Protein AF-A0A7S3H6L5-F1 (afdb_monomer)

Structure (mmCIF, N/CA/C/O backbone):
data_AF-A0A7S3H6L5-F1
#
_entry.id   AF-A0A7S3H6L5-F1
#
loop_
_atom_site.group_PDB
_atom_site.id
_atom_site.type_symbol
_atom_site.label_atom_id
_atom_site.label_alt_id
_atom_site.label_comp_id
_atom_site.label_asym_id
_atom_site.label_entity_id
_atom_site.label_seq_id
_atom_site.pdbx_PDB_ins_code
_atom_site.Cartn_x
_atom_site.Cartn_y
_atom_site.Cartn_z
_atom_site.occupancy
_atom_site.B_iso_or_equiv
_atom_site.auth_seq_id
_atom_site.auth_comp_id
_atom_site.auth_asym_id
_atom_site.auth_atom_id
_atom_site.pdbx_PDB_model_num
ATOM 1 N N . THR A 1 1 ? -9.485 4.508 16.858 1.00 59.59 1 THR A N 1
ATOM 2 C CA . THR A 1 1 ? -9.079 3.286 17.592 1.00 59.59 1 THR A CA 1
ATOM 3 C C . THR A 1 1 ? -8.535 2.288 16.586 1.00 59.59 1 THR A C 1
ATOM 5 O O . THR A 1 1 ? -8.955 2.340 15.436 1.00 59.59 1 THR A O 1
ATOM 8 N N . ALA A 1 2 ? -7.570 1.457 16.984 1.00 70.69 2 ALA A N 1
ATOM 9 C CA . ALA A 1 2 ? -6.864 0.507 16.115 1.00 70.69 2 ALA A CA 1
ATOM 10 C C . ALA A 1 2 ? -6.775 -0.867 16.807 1.00 70.69 2 ALA A C 1
ATOM 12 O O . ALA A 1 2 ? -5.700 -1.350 17.154 1.00 70.69 2 ALA A O 1
ATOM 13 N N . THR A 1 3 ? -7.925 -1.457 17.132 1.00 77.31 3 THR A N 1
ATOM 14 C CA . THR A 1 3 ? -7.974 -2.692 17.927 1.00 77.31 3 THR A CA 1
ATOM 15 C C . THR A 1 3 ? -7.690 -3.898 17.039 1.00 77.31 3 THR A C 1
ATOM 17 O O . THR A 1 3 ? -8.515 -4.256 16.203 1.00 77.31 3 THR A O 1
ATOM 20 N N . GLY A 1 4 ? -6.537 -4.543 17.237 1.00 89.94 4 GLY A N 1
ATOM 21 C CA . GLY A 1 4 ? -6.124 -5.694 16.428 1.00 89.94 4 GLY A CA 1
ATOM 22 C C . GLY A 1 4 ? -5.763 -5.331 14.986 1.00 89.94 4 GLY A C 1
ATOM 23 O O . GLY A 1 4 ? -5.938 -6.167 14.105 1.00 89.94 4 GLY A O 1
ATOM 24 N N . ALA A 1 5 ? -5.317 -4.095 14.752 1.00 95.69 5 ALA A N 1
ATOM 25 C CA . ALA A 1 5 ? -4.774 -3.625 13.480 1.00 95.69 5 ALA A CA 1
ATOM 26 C C . ALA A 1 5 ? -3.242 -3.518 13.552 1.00 95.69 5 ALA A C 1
ATOM 28 O O . ALA A 1 5 ? -2.685 -3.309 14.632 1.00 95.69 5 ALA A O 1
ATOM 29 N N . VAL A 1 6 ? -2.568 -3.617 12.405 1.00 96.75 6 VAL A N 1
ATOM 30 C CA . VAL A 1 6 ? -1.115 -3.426 12.282 1.00 96.75 6 VAL A CA 1
ATOM 31 C C . VAL A 1 6 ? -0.846 -2.165 11.471 1.00 96.75 6 VAL A C 1
ATOM 33 O O . VAL A 1 6 ? -1.223 -2.085 10.307 1.00 96.75 6 VAL A O 1
ATOM 36 N N . LEU A 1 7 ? -0.187 -1.182 12.083 1.00 97.06 7 LEU A N 1
ATOM 37 C CA . LEU A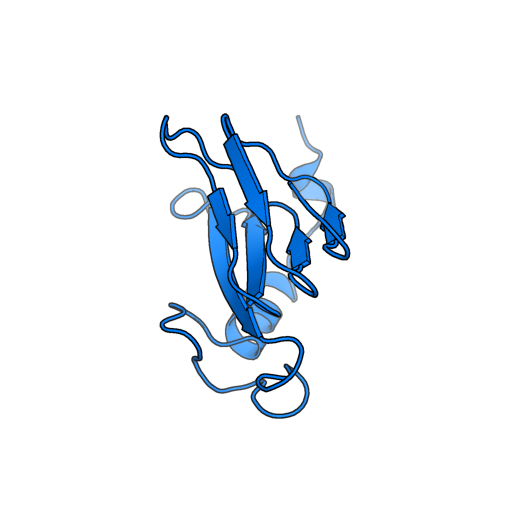 1 7 ? 0.145 0.097 11.455 1.00 97.06 7 LEU A CA 1
ATOM 38 C C . LEU A 1 7 ? 1.657 0.329 11.553 1.00 97.06 7 LEU A C 1
ATOM 40 O O . LEU A 1 7 ? 2.195 0.361 12.659 1.00 97.06 7 LEU A O 1
ATOM 44 N N . VAL A 1 8 ? 2.342 0.491 10.419 1.00 97.75 8 VAL A N 1
ATOM 45 C CA . VAL A 1 8 ? 3.805 0.682 10.366 1.00 97.75 8 VAL A CA 1
ATOM 46 C C . VAL A 1 8 ? 4.144 1.856 9.453 1.00 97.75 8 VAL A C 1
ATOM 48 O O . VAL A 1 8 ? 3.800 1.835 8.280 1.00 97.75 8 VAL A O 1
ATOM 51 N N . ASN A 1 9 ? 4.828 2.886 9.954 1.00 97.12 9 ASN A N 1
ATOM 52 C CA . ASN A 1 9 ? 5.132 4.102 9.178 1.00 97.12 9 ASN A CA 1
ATOM 53 C C . ASN A 1 9 ? 3.879 4.732 8.538 1.00 97.12 9 ASN A C 1
ATOM 55 O O . ASN A 1 9 ? 3.858 5.028 7.345 1.00 97.12 9 ASN A O 1
ATOM 59 N N . VAL A 1 10 ? 2.815 4.893 9.328 1.00 97.19 10 VAL A N 1
ATOM 60 C CA . VAL A 1 10 ? 1.571 5.535 8.886 1.00 97.19 10 VAL A CA 1
ATOM 61 C C . VAL A 1 10 ? 1.483 6.925 9.502 1.00 97.19 10 VAL A C 1
ATOM 63 O O . VAL A 1 10 ? 1.518 7.057 10.726 1.00 97.19 10 VAL A O 1
ATOM 66 N N . CYS A 1 11 ? 1.357 7.953 8.667 1.00 96.50 11 CYS A N 1
ATOM 67 C CA . CYS A 1 11 ? 1.250 9.344 9.094 1.00 96.50 11 CYS A CA 1
ATOM 68 C C . CYS A 1 11 ? -0.041 9.961 8.550 1.00 96.50 11 CYS A C 1
ATOM 70 O O . CYS A 1 11 ? -0.212 10.066 7.339 1.00 96.50 11 CYS A O 1
ATOM 72 N N . ALA A 1 12 ? -0.948 10.360 9.441 1.00 96.94 12 ALA A N 1
ATOM 73 C CA . ALA A 1 12 ? -2.179 11.061 9.090 1.00 96.94 12 ALA A CA 1
ATOM 74 C C . ALA A 1 12 ? -2.679 11.895 10.270 1.00 96.94 12 ALA A C 1
ATOM 76 O O . ALA A 1 12 ? -2.392 11.573 11.426 1.00 96.94 12 ALA A O 1
ATOM 77 N N . LYS A 1 13 ? -3.487 12.927 9.998 1.00 96.88 13 LYS A N 1
ATOM 78 C CA . LYS A 1 13 ? -4.123 13.742 11.053 1.00 96.88 13 LYS A CA 1
ATOM 79 C C . LYS A 1 13 ? -5.087 12.932 11.920 1.00 96.88 13 LYS A C 1
ATOM 81 O O . LYS A 1 13 ? -5.243 13.206 13.108 1.00 96.88 13 LYS A O 1
ATOM 86 N N . LYS A 1 14 ? -5.709 11.905 11.335 1.00 96.50 14 LYS A N 1
ATOM 87 C CA . LYS A 1 14 ? -6.615 10.972 12.008 1.00 96.50 14 LYS A CA 1
ATOM 88 C C . LYS A 1 14 ? -6.455 9.571 11.432 1.00 96.50 14 LYS A C 1
ATOM 90 O O . LYS A 1 14 ? -6.288 9.413 10.227 1.00 96.50 14 LYS A O 1
ATOM 95 N N . ILE A 1 15 ? -6.536 8.556 12.295 1.00 96.12 15 ILE A N 1
ATOM 96 C CA . ILE A 1 15 ? -6.500 7.147 11.890 1.00 96.12 15 ILE A CA 1
ATOM 97 C C . ILE A 1 15 ? -7.626 6.375 12.586 1.00 96.12 15 ILE A C 1
ATOM 99 O O . ILE A 1 15 ? -7.717 6.321 13.819 1.00 96.12 15 ILE A O 1
ATOM 103 N N . VAL A 1 16 ? -8.479 5.745 11.781 1.00 96.25 16 VAL A N 1
ATOM 104 C CA . VAL A 1 16 ? -9.494 4.778 12.209 1.00 96.25 16 VAL A CA 1
ATOM 105 C C . VAL A 1 16 ? -9.193 3.455 11.518 1.00 96.25 16 VAL A C 1
ATOM 107 O O . VAL A 1 16 ? -9.240 3.373 10.298 1.00 96.25 16 VAL A O 1
ATOM 110 N N . ALA A 1 17 ? -8.871 2.422 12.290 1.00 96.88 17 ALA A N 1
ATOM 111 C CA . ALA A 1 17 ? -8.458 1.136 11.747 1.00 96.88 17 ALA A CA 1
ATOM 112 C C . ALA A 1 17 ? -9.305 0.022 12.362 1.00 96.88 17 ALA A C 1
ATOM 114 O O . ALA A 1 17 ? -9.258 -0.208 13.575 1.00 96.88 17 ALA A O 1
ATOM 115 N N . ALA A 1 18 ? -10.111 -0.642 11.533 1.00 96.56 18 ALA A N 1
ATOM 116 C CA . ALA A 1 18 ? -10.902 -1.785 11.965 1.00 96.56 18 ALA A CA 1
ATOM 117 C C . ALA A 1 18 ? -10.015 -3.012 12.248 1.00 96.56 18 ALA A C 1
ATOM 119 O O . ALA A 1 18 ? -8.825 -3.048 11.920 1.00 96.56 18 ALA A O 1
ATOM 120 N N . LYS A 1 19 ? -10.603 -4.029 12.880 1.00 95.75 19 LYS A N 1
ATOM 121 C CA . LYS A 1 19 ? -9.912 -5.267 13.256 1.00 95.75 19 LYS A CA 1
ATOM 122 C C . LYS A 1 19 ? -9.265 -5.936 12.039 1.00 95.75 19 LYS A C 1
ATOM 124 O O . LYS A 1 19 ? -9.832 -5.942 10.951 1.00 95.75 19 LYS A O 1
ATOM 129 N N . GLY A 1 20 ? -8.068 -6.486 12.226 1.00 95.00 20 GLY A N 1
ATOM 130 C CA . GLY A 1 20 ? -7.346 -7.225 11.190 1.00 95.00 20 GLY A CA 1
ATOM 131 C C . GLY A 1 20 ? -6.807 -6.360 10.051 1.00 95.00 20 GLY A C 1
ATOM 132 O O . GLY A 1 20 ? -6.122 -6.888 9.180 1.00 95.00 20 GLY A O 1
ATOM 133 N N . SER A 1 21 ? -7.089 -5.053 10.043 1.00 96.88 21 SER A N 1
ATOM 134 C CA . SER A 1 21 ? -6.548 -4.149 9.033 1.00 96.88 21 SER A CA 1
ATOM 135 C C . SER A 1 21 ? -5.032 -4.006 9.167 1.00 96.88 21 SER A C 1
ATOM 137 O O . SER A 1 21 ? -4.468 -4.051 10.266 1.00 96.88 21 SER A O 1
ATOM 139 N N . VAL A 1 22 ? -4.373 -3.831 8.027 1.00 97.06 22 VAL A N 1
ATOM 140 C CA . VAL A 1 22 ? -2.932 -3.632 7.928 1.00 97.06 22 VAL A CA 1
ATOM 141 C C . VAL A 1 22 ? -2.682 -2.400 7.079 1.00 97.06 22 VAL A C 1
ATOM 143 O O . VAL A 1 22 ? -3.119 -2.331 5.934 1.00 97.06 22 VAL A O 1
ATOM 146 N N . ALA A 1 23 ? -1.944 -1.432 7.608 1.00 97.75 23 ALA A N 1
ATOM 147 C CA . ALA A 1 23 ? -1.425 -0.349 6.792 1.00 97.75 23 ALA A CA 1
ATOM 148 C C . ALA A 1 23 ? 0.060 -0.141 7.019 1.00 97.75 23 ALA A C 1
ATOM 150 O O . ALA A 1 23 ? 0.533 -0.144 8.159 1.00 97.75 23 ALA A O 1
ATOM 151 N N . TYR A 1 24 ? 0.793 0.065 5.929 1.00 97.31 24 TYR A N 1
ATOM 152 C CA . TYR A 1 24 ? 2.191 0.438 6.036 1.00 97.31 24 TYR A CA 1
ATOM 153 C C . TYR A 1 24 ? 2.644 1.427 4.975 1.00 97.31 24 TYR A C 1
ATOM 155 O O . TYR A 1 24 ? 2.181 1.395 3.835 1.00 97.31 24 TYR A O 1
ATOM 163 N N . ASN A 1 25 ? 3.568 2.301 5.381 1.00 96.75 25 ASN A N 1
ATOM 164 C CA . ASN A 1 25 ? 4.163 3.338 4.539 1.00 96.75 25 ASN A CA 1
ATOM 165 C C . ASN A 1 25 ? 3.131 4.321 3.949 1.00 96.75 25 ASN A C 1
ATOM 167 O O . ASN A 1 25 ? 3.349 4.863 2.873 1.00 96.75 25 ASN A O 1
ATOM 171 N N . VAL A 1 26 ? 2.003 4.547 4.630 1.00 97.56 26 VAL A N 1
ATOM 172 C CA . VAL A 1 26 ? 0.920 5.420 4.146 1.00 97.56 26 VAL A CA 1
ATOM 173 C C . VAL A 1 26 ? 1.077 6.829 4.715 1.00 97.56 26 VAL A C 1
ATOM 175 O O . VAL A 1 26 ? 1.262 6.996 5.923 1.00 97.56 26 VAL A O 1
ATOM 178 N N . VAL A 1 27 ? 0.950 7.844 3.861 1.00 95.62 27 VAL A N 1
ATOM 179 C CA . VAL A 1 27 ? 0.966 9.256 4.261 1.00 95.62 27 VAL A CA 1
ATOM 180 C C . VAL A 1 27 ? -0.290 9.943 3.739 1.00 95.62 27 VAL A C 1
ATOM 182 O O . VAL A 1 27 ? -0.541 9.943 2.539 1.00 95.62 27 VAL A O 1
ATOM 185 N N . ASP A 1 28 ? -1.063 10.547 4.639 1.00 96.00 28 ASP A N 1
ATOM 186 C CA . ASP A 1 28 ? -2.282 11.284 4.313 1.00 96.00 28 ASP A CA 1
ATOM 187 C C . ASP A 1 28 ? -2.261 12.676 4.968 1.00 96.00 28 ASP A C 1
ATOM 189 O O . ASP A 1 28 ? -2.021 12.826 6.169 1.00 96.00 28 ASP A O 1
ATOM 193 N N . HIS A 1 29 ? -2.493 13.714 4.163 1.00 95.19 29 HIS A N 1
ATOM 194 C CA . HIS A 1 29 ? -2.468 15.115 4.601 1.00 95.19 29 HIS A CA 1
ATOM 195 C C . HIS A 1 29 ? -3.865 15.734 4.781 1.00 95.19 29 HIS A C 1
ATOM 197 O O . HIS A 1 29 ? -3.970 16.891 5.213 1.00 95.19 29 HIS A O 1
ATOM 203 N N . SER A 1 30 ? -4.922 14.986 4.453 1.00 96.75 30 SER A N 1
ATOM 204 C CA . SER A 1 30 ? -6.312 15.433 4.559 1.00 96.75 30 SER A CA 1
ATOM 205 C C . SER A 1 30 ? -6.719 15.639 6.022 1.00 96.75 30 SER A C 1
ATOM 207 O O . SER A 1 30 ? -6.111 15.080 6.939 1.00 96.75 30 SER A O 1
ATOM 209 N N . GLU A 1 31 ? -7.734 16.473 6.259 1.00 96.19 31 GLU A N 1
ATOM 210 C CA . GLU A 1 31 ? -8.290 16.666 7.610 1.00 96.19 31 GLU A CA 1
ATOM 211 C C . GLU A 1 31 ? -9.077 15.432 8.070 1.00 96.19 31 GLU A C 1
ATOM 213 O O . GLU A 1 31 ? -9.121 15.102 9.256 1.00 96.19 31 GLU A O 1
ATOM 218 N N . GLU A 1 32 ? -9.676 14.723 7.117 1.00 95.94 32 GLU A N 1
ATOM 219 C CA . GLU A 1 32 ? -10.456 13.510 7.321 1.00 95.94 32 GLU A CA 1
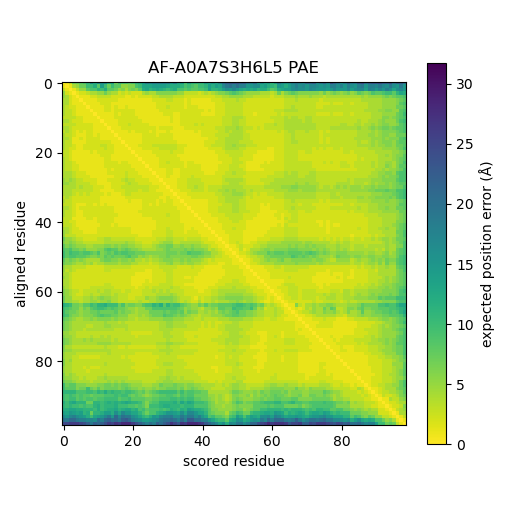ATOM 220 C C . GLU A 1 32 ? -9.580 12.348 7.813 1.00 95.94 32 GLU A C 1
ATOM 222 O O . GLU A 1 32 ? -10.023 11.532 8.634 1.00 95.94 32 GLU A O 1
ATOM 227 N N . GLY A 1 33 ? -8.32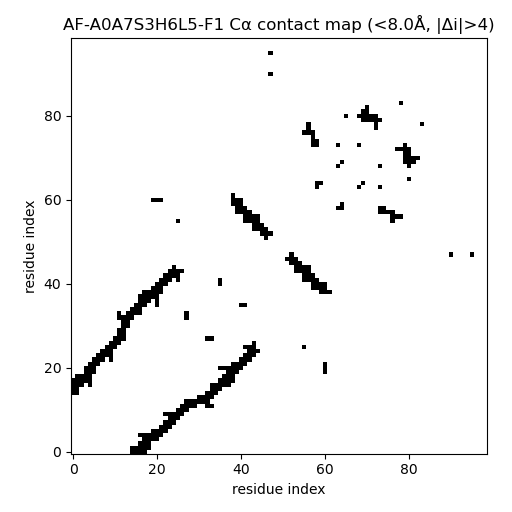7 12.309 7.352 1.00 95.88 33 GLY A N 1
ATOM 228 C CA . GLY A 1 33 ? -7.357 11.266 7.638 1.00 95.88 33 GLY A CA 1
ATOM 229 C C . GLY A 1 33 ? -7.735 9.919 7.020 1.00 95.88 33 GLY A C 1
ATOM 230 O O . GLY A 1 33 ? -8.484 9.821 6.051 1.00 95.88 33 GLY A O 1
ATOM 231 N N . ILE A 1 34 ? -7.216 8.842 7.604 1.00 95.94 34 ILE A N 1
ATOM 232 C CA . ILE A 1 34 ? -7.341 7.491 7.056 1.00 95.94 34 ILE A CA 1
ATOM 233 C C . ILE A 1 34 ? -8.404 6.706 7.821 1.00 95.94 34 ILE A C 1
ATOM 235 O O . ILE A 1 34 ? -8.404 6.650 9.054 1.00 95.94 34 ILE A O 1
ATOM 239 N N . THR A 1 35 ? -9.269 6.024 7.070 1.00 96.44 35 THR A N 1
ATOM 240 C CA . THR A 1 35 ? -10.151 4.969 7.579 1.00 96.44 35 THR A CA 1
ATOM 241 C C . THR A 1 35 ? -9.870 3.664 6.834 1.00 96.44 35 THR A C 1
ATOM 243 O O . THR A 1 35 ? -9.877 3.655 5.602 1.00 96.44 35 THR A O 1
ATOM 246 N N . LEU A 1 36 ? -9.619 2.588 7.585 1.00 96.75 36 LEU A N 1
ATOM 247 C CA . LEU A 1 36 ? -9.394 1.232 7.079 1.00 96.75 36 LEU A CA 1
ATOM 248 C C . LEU A 1 36 ? -10.544 0.315 7.503 1.00 96.75 36 LEU A C 1
ATOM 250 O O . LEU A 1 36 ? -10.902 0.269 8.687 1.00 96.75 36 LEU A O 1
ATOM 254 N N . GLY A 1 37 ? -11.092 -0.422 6.538 1.00 96.19 37 GLY A N 1
ATOM 255 C CA . GLY A 1 37 ? -12.092 -1.466 6.752 1.00 96.19 37 GLY A CA 1
ATOM 256 C C . GLY A 1 37 ? -11.524 -2.725 7.414 1.00 96.19 37 GLY A C 1
ATOM 257 O O . GLY A 1 37 ? -10.317 -2.863 7.611 1.00 96.19 37 GLY A O 1
ATOM 258 N N . GLU A 1 38 ? -12.402 -3.656 7.794 1.00 95.94 38 GLU A N 1
ATOM 259 C CA . GLU A 1 38 ? -11.986 -4.927 8.400 1.00 95.94 38 GLU A CA 1
ATOM 260 C C . GLU A 1 38 ? -11.139 -5.740 7.412 1.00 95.94 38 GLU A C 1
ATOM 262 O O . GLU A 1 38 ? -11.501 -5.875 6.243 1.00 95.94 38 GLU A O 1
ATOM 267 N N . ASN A 1 39 ? -10.002 -6.263 7.881 1.00 95.75 39 ASN A N 1
ATOM 268 C CA . ASN A 1 39 ? -9.015 -6.990 7.070 1.00 95.75 39 ASN A CA 1
ATOM 269 C C . ASN A 1 39 ? -8.456 -6.211 5.859 1.00 95.75 39 ASN A C 1
ATOM 271 O O . ASN A 1 39 ? -7.746 -6.800 5.044 1.00 95.75 39 ASN A O 1
ATOM 275 N N . GLU A 1 40 ? -8.744 -4.911 5.718 1.00 96.44 40 GLU A N 1
ATOM 276 C CA . GLU A 1 40 ? -8.201 -4.094 4.631 1.00 96.44 40 GLU A CA 1
ATOM 277 C C . GLU A 1 40 ? -6.681 -4.013 4.756 1.00 96.44 40 GLU A C 1
ATOM 279 O O . GLU A 1 40 ? -6.150 -3.724 5.830 1.00 96.44 40 GLU A O 1
ATOM 284 N N . VAL A 1 41 ? -5.989 -4.219 3.638 1.00 96.81 41 VAL A N 1
ATOM 285 C CA . VAL A 1 41 ? -4.567 -3.910 3.514 1.00 96.81 41 VAL A CA 1
ATOM 286 C C . VAL A 1 41 ? -4.424 -2.645 2.684 1.00 96.81 41 VAL A C 1
ATOM 288 O O . VAL A 1 41 ? -4.919 -2.605 1.558 1.00 96.81 41 VAL A O 1
ATOM 291 N N . ARG A 1 42 ? -3.724 -1.635 3.203 1.00 97.81 42 ARG A N 1
ATOM 292 C CA . ARG A 1 42 ? -3.377 -0.417 2.462 1.00 97.81 42 ARG A CA 1
ATOM 293 C C . ARG A 1 42 ? -1.887 -0.132 2.547 1.00 97.81 42 ARG A C 1
ATOM 295 O O . ARG A 1 42 ? -1.319 -0.061 3.631 1.00 97.81 42 ARG A O 1
ATOM 302 N N . VAL A 1 43 ? -1.255 0.047 1.399 1.00 96.62 43 VAL A N 1
ATOM 303 C CA . VAL A 1 43 ? 0.199 0.165 1.303 1.00 96.62 43 VAL A CA 1
ATOM 304 C C . VAL A 1 43 ? 0.566 1.376 0.488 1.00 96.62 43 VAL A C 1
ATOM 306 O O . VAL A 1 43 ? 0.101 1.503 -0.640 1.00 96.62 43 VAL A O 1
ATOM 309 N N . GLY A 1 44 ? 1.443 2.213 1.027 1.00 95.94 44 GLY A N 1
ATOM 310 C CA . GLY A 1 44 ? 2.131 3.220 0.234 1.00 95.94 44 GLY A CA 1
ATOM 311 C C . GLY A 1 44 ? 3.358 2.633 -0.458 1.00 95.94 44 GLY A C 1
ATOM 312 O O . GLY A 1 44 ? 4.221 2.024 0.181 1.00 95.94 44 GLY A O 1
ATOM 313 N N . VAL A 1 45 ? 3.437 2.820 -1.771 1.00 93.31 45 VAL A N 1
ATOM 314 C CA . VAL A 1 45 ? 4.588 2.470 -2.602 1.00 93.31 45 VAL A CA 1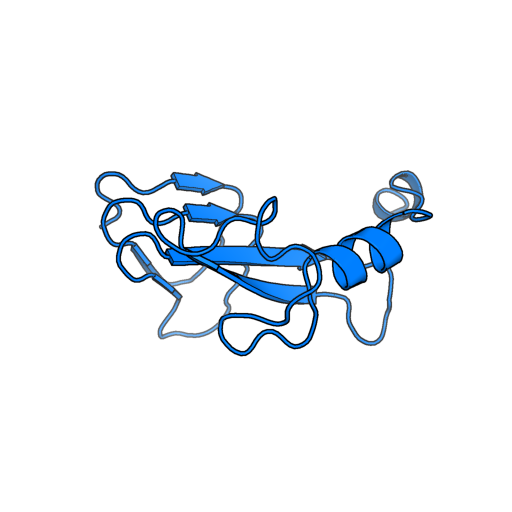
ATOM 315 C C . VAL A 1 45 ? 5.301 3.760 -2.977 1.00 93.31 45 VAL A C 1
ATOM 317 O O . VAL A 1 45 ? 4.782 4.566 -3.748 1.00 93.31 45 VAL A O 1
ATOM 320 N N . PHE A 1 46 ? 6.495 3.945 -2.424 1.00 89.00 46 PHE A N 1
ATOM 321 C CA . PHE A 1 46 ? 7.390 5.031 -2.802 1.00 89.00 46 PHE A CA 1
ATOM 322 C C . PHE A 1 46 ? 8.240 4.605 -3.990 1.00 89.00 46 PHE A C 1
ATOM 324 O O . PHE A 1 46 ? 8.713 3.468 -4.036 1.00 89.00 46 PHE A O 1
ATOM 331 N N . THR A 1 47 ? 8.440 5.510 -4.941 1.00 86.31 47 THR A N 1
ATOM 332 C CA . THR A 1 47 ? 9.240 5.233 -6.134 1.00 86.31 47 THR A CA 1
ATOM 333 C C . THR A 1 47 ? 10.272 6.331 -6.368 1.00 86.31 47 THR A C 1
ATOM 335 O O . THR A 1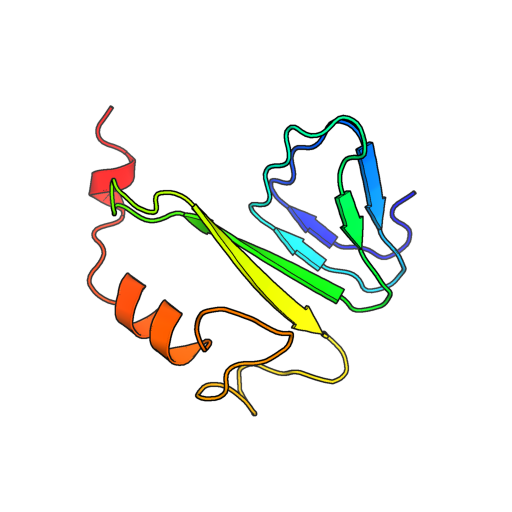 47 ? 10.144 7.443 -5.858 1.00 86.31 47 THR A O 1
ATOM 338 N N . LEU A 1 48 ? 11.295 6.015 -7.164 1.00 83.56 48 LEU A N 1
ATOM 339 C CA . LEU A 1 48 ? 12.272 6.992 -7.656 1.00 83.56 48 LEU A CA 1
ATOM 340 C C . LEU A 1 48 ? 11.762 7.788 -8.873 1.00 83.56 48 LEU A C 1
ATOM 342 O O . LEU A 1 48 ? 12.466 8.666 -9.373 1.00 83.56 48 LEU A O 1
ATOM 346 N N . ASP A 1 49 ? 10.563 7.477 -9.368 1.00 83.69 49 ASP A N 1
ATOM 347 C CA . ASP A 1 49 ? 9.926 8.202 -10.461 1.00 83.69 49 ASP A CA 1
ATOM 348 C C . ASP A 1 49 ? 9.474 9.580 -9.964 1.00 83.69 49 ASP A C 1
ATOM 350 O O . ASP A 1 49 ? 8.648 9.694 -9.055 1.00 83.69 49 ASP A O 1
ATOM 354 N N . LYS A 1 50 ? 10.012 10.639 -10.576 1.00 82.44 50 LYS A N 1
ATOM 355 C CA . LYS A 1 50 ? 9.702 12.025 -10.206 1.00 82.44 50 LYS A CA 1
ATOM 356 C C . LYS A 1 50 ? 8.240 12.387 -10.456 1.00 82.44 50 LYS A C 1
ATOM 358 O O . LYS A 1 50 ? 7.713 13.230 -9.734 1.00 82.44 50 LYS A O 1
ATOM 363 N N . ASP A 1 51 ? 7.598 11.755 -11.436 1.00 86.25 51 ASP A N 1
ATOM 364 C CA . ASP A 1 51 ? 6.212 12.052 -11.806 1.00 86.25 51 ASP A CA 1
ATOM 365 C C . ASP A 1 51 ? 5.210 11.257 -10.954 1.00 86.25 51 ASP A C 1
ATOM 367 O O . ASP A 1 51 ? 4.047 11.641 -10.819 1.00 86.25 51 ASP A O 1
ATOM 371 N N . ARG A 1 52 ? 5.661 10.164 -10.325 1.00 84.19 52 ARG A N 1
ATOM 372 C CA . ARG A 1 52 ? 4.860 9.351 -9.401 1.00 84.19 52 ARG A CA 1
ATOM 373 C C . ARG A 1 52 ? 5.698 8.896 -8.197 1.00 84.19 52 ARG A C 1
ATOM 375 O O . ARG A 1 52 ? 5.931 7.695 -8.024 1.00 84.19 52 ARG A O 1
ATOM 382 N N . PRO A 1 53 ? 6.103 9.826 -7.317 1.00 87.69 53 PRO A N 1
ATOM 383 C CA . PRO A 1 53 ? 6.966 9.509 -6.178 1.00 87.69 53 PRO A CA 1
ATOM 384 C C . PRO A 1 53 ? 6.268 8.633 -5.127 1.00 87.69 53 PRO A C 1
ATOM 386 O O . PRO A 1 53 ? 6.929 7.996 -4.310 1.00 87.69 53 PRO A O 1
ATOM 389 N N . TYR A 1 54 ? 4.932 8.587 -5.151 1.00 91.94 54 TYR A N 1
ATOM 390 C CA . TYR A 1 54 ? 4.100 7.814 -4.237 1.00 91.94 54 TYR A CA 1
ATOM 391 C C . TYR A 1 54 ? 2.799 7.383 -4.919 1.00 91.94 54 TYR A C 1
ATOM 393 O O . TYR A 1 54 ? 2.186 8.162 -5.653 1.00 91.94 54 TYR A O 1
ATOM 401 N N . PHE A 1 55 ? 2.348 6.163 -4.645 1.00 94.19 55 PHE A N 1
ATOM 402 C CA . PHE A 1 55 ? 0.978 5.726 -4.909 1.00 94.19 55 PHE A CA 1
ATOM 403 C C . PHE A 1 55 ? 0.559 4.643 -3.914 1.00 94.19 55 PHE A C 1
ATOM 405 O O . PHE A 1 55 ? 1.398 4.027 -3.261 1.00 94.19 55 PHE A O 1
ATOM 412 N N . GLU A 1 56 ? -0.745 4.396 -3.804 1.00 96.12 56 GLU A N 1
ATOM 413 C CA . GLU A 1 56 ? -1.281 3.395 -2.884 1.00 96.12 56 GLU A CA 1
ATOM 414 C C . GLU A 1 56 ? -1.723 2.120 -3.597 1.00 96.12 56 GLU A C 1
ATOM 416 O O . GLU A 1 56 ? -2.282 2.156 -4.694 1.00 96.12 56 GLU A O 1
ATOM 421 N N . MET A 1 57 ? -1.527 0.996 -2.915 1.00 96.94 57 MET A N 1
ATOM 422 C CA . MET A 1 57 ? -2.048 -0.317 -3.272 1.00 96.94 57 MET A CA 1
ATOM 423 C C . MET A 1 57 ? -2.979 -0.817 -2.168 1.00 96.94 57 MET A C 1
ATOM 425 O O . MET A 1 57 ? -2.712 -0.626 -0.979 1.00 96.94 57 MET A O 1
ATOM 429 N N . ARG A 1 58 ? -4.070 -1.478 -2.560 1.00 97.06 58 ARG A N 1
ATOM 430 C CA . ARG A 1 58 ? -5.075 -2.044 -1.652 1.00 97.06 58 ARG A CA 1
ATOM 431 C C . ARG A 1 58 ? -5.232 -3.547 -1.838 1.00 97.06 58 ARG A C 1
ATOM 433 O O . ARG A 1 58 ? -5.111 -4.056 -2.949 1.00 97.06 58 ARG A O 1
ATOM 440 N N . SER A 1 59 ? -5.520 -4.248 -0.750 1.00 96.81 59 SER A N 1
ATOM 441 C CA . SER A 1 59 ? -5.860 -5.674 -0.748 1.00 96.81 59 SER A CA 1
ATOM 442 C C . SER A 1 59 ? -6.740 -6.017 0.460 1.00 96.81 59 SER A C 1
ATOM 444 O O . SER A 1 59 ? -7.217 -5.129 1.170 1.00 96.81 59 SER A O 1
ATOM 446 N N . ASN A 1 60 ? -6.940 -7.308 0.720 1.00 95.81 60 ASN A N 1
ATOM 447 C CA . ASN A 1 60 ? -7.638 -7.816 1.893 1.00 95.81 60 ASN A CA 1
ATOM 448 C C . ASN A 1 60 ? -6.930 -9.060 2.451 1.00 95.81 60 ASN A C 1
ATOM 450 O O . ASN A 1 60 ? -6.729 -10.021 1.714 1.00 95.81 60 ASN A O 1
ATOM 454 N N . VAL A 1 61 ? -6.597 -9.062 3.747 1.00 91.69 61 VAL A N 1
ATOM 455 C CA . VAL A 1 61 ? -5.862 -10.155 4.416 1.00 91.69 61 VAL A CA 1
ATOM 456 C C . VAL A 1 61 ? -6.583 -11.504 4.300 1.00 91.69 61 VAL A C 1
ATOM 458 O O . VAL A 1 61 ? -5.929 -12.538 4.206 1.00 91.69 61 VAL A O 1
ATOM 461 N N . ALA A 1 62 ? -7.918 -11.515 4.320 1.00 92.12 62 ALA A N 1
ATOM 462 C CA . ALA A 1 62 ? -8.706 -12.745 4.327 1.00 92.12 62 ALA A CA 1
ATOM 463 C C . ALA A 1 62 ? -9.003 -13.279 2.917 1.00 92.12 62 ALA A C 1
ATOM 465 O O . ALA A 1 62 ? -9.088 -14.492 2.720 1.00 92.12 62 ALA A O 1
ATOM 466 N N . GLU A 1 63 ? -9.171 -12.387 1.941 1.00 93.00 63 GLU A N 1
ATOM 467 C CA . GLU A 1 63 ? -9.750 -12.736 0.637 1.00 93.00 63 GLU A CA 1
ATOM 468 C C . GLU A 1 63 ? -8.761 -12.620 -0.528 1.00 93.00 6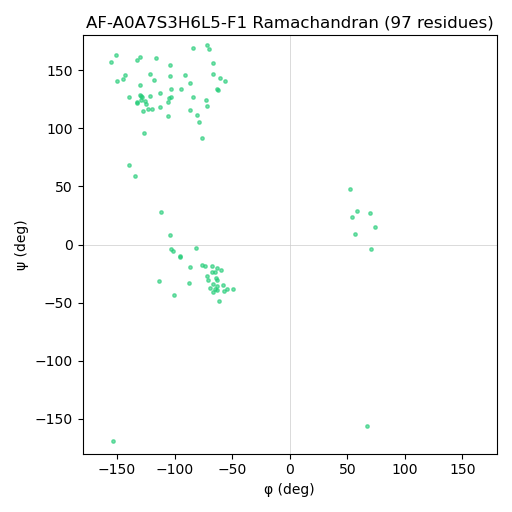3 GLU A C 1
ATOM 470 O O . GLU A 1 63 ? -8.866 -13.366 -1.503 1.00 93.00 63 GLU A O 1
ATOM 475 N N . ILE A 1 64 ? -7.798 -11.698 -0.446 1.00 93.19 64 ILE A N 1
ATOM 476 C CA . ILE A 1 64 ? -6.983 -11.273 -1.587 1.00 93.19 64 ILE A CA 1
ATOM 477 C C . ILE A 1 64 ? -5.500 -11.417 -1.234 1.00 93.19 64 ILE A C 1
ATOM 479 O O . ILE A 1 64 ? -4.866 -10.546 -0.636 1.00 93.19 64 ILE A O 1
ATOM 483 N N . ASP A 1 65 ? -4.949 -12.557 -1.641 1.00 84.69 65 ASP A N 1
ATOM 484 C CA . ASP A 1 65 ? -3.577 -12.975 -1.362 1.00 84.69 65 ASP A CA 1
ATOM 485 C C . ASP A 1 65 ? -2.691 -12.783 -2.602 1.00 84.69 65 ASP A C 1
ATOM 487 O O . ASP A 1 65 ? -2.997 -13.299 -3.682 1.00 84.69 65 ASP A O 1
ATOM 491 N N . GLY A 1 66 ? -1.570 -12.074 -2.447 1.00 78.31 66 GLY A N 1
ATOM 492 C CA . GLY A 1 66 ? -0.620 -11.813 -3.531 1.00 78.31 66 GLY A CA 1
ATOM 493 C C . GLY A 1 66 ? -0.014 -13.074 -4.157 1.00 78.31 66 GLY A C 1
ATOM 494 O O . GLY A 1 66 ? 0.386 -13.029 -5.310 1.00 78.31 66 GLY A O 1
ATOM 495 N N . GLY A 1 67 ? 0.002 -14.211 -3.462 1.00 86.50 67 GLY A N 1
ATOM 496 C CA . GLY A 1 67 ? 0.376 -15.517 -4.005 1.00 86.50 67 GLY A CA 1
ATOM 497 C C . GLY A 1 67 ? -0.703 -16.167 -4.880 1.00 86.50 67 GLY A C 1
ATOM 498 O O . GLY A 1 67 ? -0.389 -17.062 -5.662 1.00 86.50 67 GLY A O 1
ATOM 499 N N . LYS A 1 68 ? -1.963 -15.719 -4.791 1.00 90.31 68 LYS A N 1
ATOM 500 C CA . LYS A 1 68 ? -3.087 -16.218 -5.606 1.00 90.31 68 LYS A CA 1
ATOM 501 C C . LYS A 1 68 ? -3.417 -15.294 -6.774 1.00 90.31 68 LYS A C 1
ATOM 503 O O . LYS A 1 68 ? -3.635 -15.773 -7.879 1.00 90.31 68 LYS A O 1
ATOM 508 N N . VAL A 1 69 ? -3.434 -13.986 -6.525 1.00 94.94 69 VAL A N 1
ATOM 509 C CA . VAL A 1 69 ? -3.857 -12.952 -7.488 1.00 94.94 69 VAL A CA 1
ATOM 510 C C . VAL A 1 69 ? -2.692 -12.067 -7.943 1.00 94.94 69 VAL A C 1
ATOM 512 O O . VAL A 1 69 ? -2.879 -10.902 -8.275 1.00 94.94 69 VAL A O 1
ATOM 515 N N . PHE A 1 70 ? -1.462 -12.599 -7.942 1.00 95.06 70 PHE A N 1
ATOM 516 C CA . PHE A 1 70 ? -0.230 -11.827 -8.173 1.00 95.06 70 PHE A CA 1
ATOM 517 C C . PHE A 1 70 ? -0.283 -10.930 -9.419 1.00 95.06 70 PHE A C 1
ATOM 519 O O . PHE A 1 70 ? 0.228 -9.812 -9.413 1.00 95.06 70 PHE A O 1
ATOM 526 N N . LYS A 1 71 ? -0.906 -11.429 -10.490 1.00 96.75 71 LYS A N 1
ATOM 527 C CA . LYS A 1 71 ? -0.957 -10.774 -11.801 1.00 96.75 71 LYS A CA 1
ATOM 528 C C . LYS A 1 71 ? -2.224 -9.947 -12.025 1.00 96.75 71 LYS A C 1
ATOM 530 O O . LYS A 1 71 ? -2.276 -9.199 -12.997 1.00 96.75 71 LYS A O 1
ATOM 535 N N . ASP A 1 72 ? -3.212 -10.050 -11.142 1.00 96.88 72 ASP A N 1
ATOM 536 C CA . ASP A 1 72 ? -4.503 -9.391 -11.309 1.00 96.88 72 ASP A CA 1
ATOM 537 C C . ASP A 1 72 ? -4.496 -8.002 -10.664 1.00 96.88 72 ASP A C 1
ATOM 539 O O . ASP A 1 72 ? -3.874 -7.766 -9.625 1.00 96.88 72 ASP A O 1
ATOM 543 N N . ARG A 1 73 ? -5.228 -7.061 -11.267 1.00 97.12 73 ARG A N 1
ATOM 544 C CA . ARG A 1 73 ? -5.512 -5.764 -10.645 1.00 97.12 73 ARG A CA 1
ATOM 545 C C . ARG A 1 73 ? -6.749 -5.902 -9.770 1.00 97.12 73 ARG A C 1
ATOM 547 O O . ARG A 1 73 ? -7.843 -6.167 -10.262 1.00 97.12 73 ARG A O 1
ATOM 554 N N . VAL A 1 74 ? -6.568 -5.721 -8.469 1.00 95.94 74 VAL A N 1
ATOM 555 C CA . VAL A 1 74 ? -7.597 -5.933 -7.440 1.00 95.94 74 VAL A CA 1
ATOM 556 C C . VAL A 1 74 ? -7.943 -4.627 -6.739 1.00 95.94 74 VAL A C 1
ATOM 558 O O . VAL A 1 74 ? -7.174 -3.674 -6.799 1.00 95.94 74 VAL A O 1
ATOM 561 N N . CYS A 1 75 ? -9.103 -4.561 -6.082 1.00 94.75 75 CYS A N 1
ATOM 562 C CA . CYS A 1 75 ? -9.504 -3.420 -5.243 1.00 94.75 75 CYS A CA 1
ATOM 563 C C . CYS A 1 75 ? -9.448 -2.037 -5.933 1.00 94.75 75 CYS A C 1
ATOM 565 O O . CYS A 1 75 ? -9.322 -1.018 -5.256 1.00 94.75 75 CYS A O 1
ATOM 567 N N . GLY A 1 76 ? -9.536 -1.994 -7.268 1.00 95.19 76 GLY A N 1
ATOM 568 C CA . GLY A 1 76 ? -9.404 -0.761 -8.051 1.00 95.19 76 GLY A CA 1
ATOM 569 C C . GLY A 1 76 ? -7.972 -0.222 -8.161 1.00 95.19 76 GLY A C 1
ATOM 570 O O . GLY A 1 76 ? -7.794 0.929 -8.551 1.00 95.19 76 GLY A O 1
ATOM 571 N N . ASN A 1 77 ? -6.957 -1.023 -7.824 1.00 96.75 77 ASN A N 1
ATOM 572 C CA . ASN A 1 77 ? -5.556 -0.633 -7.943 1.00 96.75 77 ASN A CA 1
ATOM 573 C C . ASN A 1 77 ? -5.188 -0.309 -9.395 1.00 96.75 77 ASN A C 1
ATOM 575 O O . ASN A 1 77 ? -5.600 -0.992 -10.336 1.00 96.75 77 ASN A O 1
ATOM 579 N N . ALA A 1 78 ? -4.330 0.697 -9.564 1.00 94.06 78 ALA A N 1
ATOM 580 C CA . ALA A 1 78 ? -3.788 1.061 -10.869 1.00 94.06 78 ALA A CA 1
ATOM 581 C C . ALA A 1 78 ? -2.842 -0.011 -11.443 1.00 94.06 78 ALA A C 1
ATOM 583 O O . ALA A 1 78 ? -2.661 -0.073 -12.659 1.00 94.06 78 ALA A O 1
ATOM 584 N N . MET A 1 79 ? -2.256 -0.842 -10.574 1.00 95.56 79 MET A N 1
ATOM 585 C CA . MET A 1 79 ? -1.291 -1.891 -10.902 1.00 95.56 79 MET A CA 1
ATOM 586 C C . MET A 1 79 ? -1.647 -3.215 -10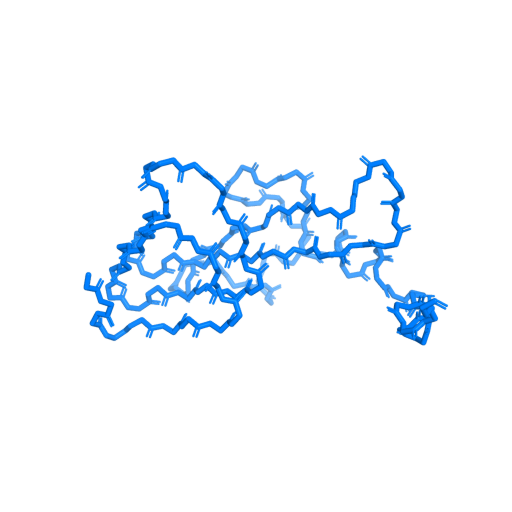.220 1.00 95.56 79 MET A C 1
ATOM 588 O O . MET A 1 79 ? -2.363 -3.232 -9.218 1.00 95.56 79 MET A O 1
ATOM 592 N N . SER A 1 80 ? -1.143 -4.324 -10.752 1.00 97.06 80 SER A N 1
ATOM 593 C CA . SER A 1 80 ? -1.102 -5.618 -10.070 1.00 97.06 80 SER A CA 1
ATOM 594 C C . SER A 1 80 ? 0.123 -5.711 -9.156 1.00 97.06 80 SER A C 1
ATOM 596 O O . SER A 1 80 ? 1.040 -4.888 -9.222 1.00 97.06 80 SER A O 1
ATOM 598 N N . PHE A 1 81 ? 0.176 -6.738 -8.306 1.00 95.19 81 PHE A N 1
ATOM 599 C CA . PHE A 1 81 ? 1.357 -6.979 -7.473 1.00 95.19 81 PHE A CA 1
ATOM 600 C C . PHE A 1 81 ? 2.600 -7.297 -8.318 1.00 95.19 81 PHE A C 1
ATOM 602 O O . PHE A 1 81 ? 3.693 -6.851 -7.974 1.00 95.19 81 PHE A O 1
ATOM 609 N N . SER A 1 82 ? 2.438 -8.006 -9.441 1.00 96.31 82 SER A N 1
ATOM 610 C CA . SER A 1 82 ? 3.534 -8.301 -10.368 1.00 96.31 82 SER A CA 1
ATOM 611 C C . SER A 1 82 ? 4.062 -7.048 -11.055 1.00 96.31 82 SER A C 1
ATOM 613 O O . SER A 1 82 ? 5.268 -6.882 -11.154 1.00 96.31 82 SER A O 1
ATOM 615 N N . GLU A 1 83 ? 3.182 -6.132 -11.467 1.00 95.62 83 GLU A N 1
ATOM 616 C CA . GLU A 1 83 ? 3.596 -4.862 -12.076 1.00 95.62 83 GLU A CA 1
ATOM 617 C C . GLU A 1 83 ? 4.409 -4.006 -11.089 1.00 95.62 83 GLU A C 1
ATOM 619 O O . GLU A 1 83 ? 5.412 -3.409 -11.475 1.00 95.62 83 GLU A O 1
ATOM 624 N N . VAL A 1 84 ? 4.033 -3.989 -9.803 1.00 93.56 84 VAL A N 1
ATOM 625 C CA . VAL A 1 84 ? 4.814 -3.308 -8.751 1.00 93.56 84 VAL A CA 1
ATOM 626 C C . VAL A 1 84 ? 6.139 -4.025 -8.469 1.00 93.56 84 VAL A C 1
ATOM 628 O O . VAL A 1 84 ? 7.153 -3.372 -8.223 1.00 93.56 84 VAL A O 1
ATOM 631 N N . TYR A 1 85 ? 6.155 -5.360 -8.502 1.00 92.56 85 TYR A N 1
ATOM 632 C CA . TYR A 1 85 ? 7.388 -6.138 -8.370 1.00 92.56 85 TYR A CA 1
ATOM 633 C C . TYR A 1 85 ? 8.365 -5.822 -9.507 1.00 92.56 85 TYR A C 1
ATOM 635 O O . TYR A 1 85 ? 9.520 -5.503 -9.238 1.00 92.56 85 TYR A O 1
ATOM 643 N N . ASP A 1 86 ? 7.891 -5.831 -10.753 1.00 93.00 86 ASP A N 1
ATOM 644 C CA . ASP A 1 86 ? 8.701 -5.532 -11.936 1.00 93.00 86 ASP A CA 1
ATOM 645 C C . ASP A 1 86 ? 9.197 -4.079 -11.926 1.00 93.00 86 ASP A C 1
ATOM 647 O O . ASP A 1 86 ? 10.358 -3.826 -12.248 1.00 93.00 86 ASP A O 1
ATOM 651 N N . LEU A 1 87 ? 8.361 -3.134 -11.473 1.00 89.62 87 LEU A N 1
ATOM 652 C CA . LEU A 1 87 ? 8.745 -1.732 -11.280 1.00 89.62 87 LEU A CA 1
ATOM 653 C C . LEU A 1 87 ? 9.943 -1.589 -10.330 1.00 89.62 87 LEU A C 1
ATOM 655 O O . LEU A 1 87 ? 10.826 -0.768 -10.569 1.00 89.62 87 LEU A O 1
ATOM 659 N N . ASN A 1 88 ? 9.976 -2.387 -9.262 1.00 85.94 88 ASN A N 1
ATOM 660 C CA . ASN A 1 88 ? 10.994 -2.293 -8.217 1.00 85.94 88 ASN A CA 1
ATOM 661 C C . ASN A 1 88 ? 12.179 -3.250 -8.414 1.00 85.94 88 ASN A C 1
ATOM 663 O O . ASN A 1 88 ? 13.184 -3.107 -7.723 1.00 85.94 88 ASN A O 1
ATOM 667 N N . HIS A 1 89 ? 12.091 -4.208 -9.343 1.00 87.69 89 HIS A N 1
ATOM 668 C CA . HIS A 1 89 ? 13.058 -5.300 -9.501 1.00 87.69 89 HIS A CA 1
ATOM 669 C C . HIS A 1 89 ? 14.502 -4.807 -9.672 1.00 87.69 89 HIS A C 1
ATOM 671 O O . HIS A 1 89 ? 15.435 -5.414 -9.152 1.00 87.69 89 HIS A O 1
ATOM 677 N N . GLY A 1 90 ? 14.685 -3.711 -10.411 1.00 85.81 90 GLY A N 1
ATOM 678 C CA . GLY A 1 90 ? 15.994 -3.119 -10.697 1.00 85.81 90 GLY A CA 1
ATOM 679 C C . GLY A 1 90 ? 16.311 -1.851 -9.906 1.00 85.81 90 GLY A C 1
ATOM 680 O O . GLY A 1 90 ? 17.286 -1.179 -10.235 1.00 85.81 90 GLY A O 1
ATOM 681 N N . VAL A 1 91 ? 15.485 -1.473 -8.924 1.00 85.31 91 VAL A N 1
ATOM 682 C CA . VAL A 1 91 ? 15.669 -0.215 -8.189 1.00 85.31 91 VAL A CA 1
ATOM 683 C C . VAL A 1 91 ? 16.861 -0.323 -7.242 1.00 85.31 91 VAL A C 1
ATOM 685 O O . VAL A 1 91 ? 16.907 -1.183 -6.362 1.00 85.31 91 VAL A O 1
ATOM 688 N N . ASP A 1 92 ? 17.810 0.599 -7.393 1.00 84.81 92 ASP A N 1
ATOM 689 C CA . ASP A 1 92 ? 18.911 0.773 -6.452 1.00 84.81 92 ASP A CA 1
ATOM 690 C C . ASP A 1 92 ? 18.428 1.537 -5.216 1.00 84.81 92 ASP A C 1
ATOM 692 O O . ASP A 1 92 ? 18.223 2.752 -5.240 1.00 84.81 92 ASP A O 1
ATOM 696 N N . VAL A 1 93 ? 18.267 0.817 -4.108 1.00 76.81 93 VAL A N 1
ATOM 697 C CA . VAL A 1 93 ? 17.834 1.394 -2.830 1.00 76.81 93 VAL A CA 1
ATOM 698 C C . VAL A 1 93 ? 18.820 2.422 -2.266 1.00 76.81 93 VAL A C 1
ATOM 700 O O . VAL A 1 93 ? 18.422 3.248 -1.447 1.00 76.81 93 VAL A O 1
ATOM 703 N N . THR A 1 94 ? 20.087 2.420 -2.696 1.00 81.62 94 THR A N 1
ATOM 704 C CA . THR A 1 94 ? 21.068 3.427 -2.262 1.00 81.62 94 THR A CA 1
ATOM 705 C C . THR A 1 94 ? 20.792 4.800 -2.876 1.00 81.62 94 THR A C 1
ATOM 707 O O . THR A 1 94 ? 21.055 5.815 -2.230 1.00 81.62 94 THR A O 1
ATOM 710 N N . ALA A 1 95 ? 20.154 4.852 -4.051 1.00 77.62 95 ALA A N 1
ATOM 711 C CA . ALA A 1 95 ? 19.721 6.101 -4.673 1.00 77.62 95 ALA A CA 1
ATOM 712 C C . ALA A 1 95 ? 18.645 6.829 -3.846 1.00 77.62 95 ALA A C 1
ATOM 714 O O . ALA A 1 95 ? 18.535 8.049 -3.926 1.00 77.62 95 ALA A O 1
ATOM 715 N N . CYS A 1 96 ? 17.898 6.112 -2.999 1.00 67.00 96 CYS A N 1
ATOM 716 C CA . CYS A 1 96 ? 16.940 6.708 -2.064 1.00 67.00 96 CYS A CA 1
ATOM 717 C C . CYS A 1 96 ? 17.612 7.417 -0.870 1.00 67.00 96 CYS A C 1
ATOM 719 O O . CYS A 1 96 ? 16.956 8.192 -0.180 1.00 67.00 96 CYS A O 1
ATOM 721 N N . GLY A 1 97 ? 18.886 7.116 -0.582 1.00 60.81 97 GLY A N 1
ATOM 722 C CA . GLY A 1 97 ? 19.635 7.654 0.561 1.00 60.81 97 GLY A CA 1
ATOM 723 C C . GLY A 1 97 ? 20.608 8.782 0.212 1.00 60.81 97 GLY A C 1
ATOM 724 O O . GLY A 1 97 ? 21.218 9.355 1.115 1.00 60.81 97 GLY A O 1
ATOM 725 N N . ALA A 1 98 ? 20.774 9.094 -1.076 1.00 60.53 98 ALA A N 1
ATOM 726 C CA . ALA A 1 98 ? 21.591 10.211 -1.528 1.00 60.53 98 ALA A CA 1
ATOM 727 C C . ALA A 1 98 ? 20.827 11.525 -1.290 1.00 60.53 98 ALA A C 1
ATOM 729 O O . ALA A 1 98 ? 19.999 11.930 -2.105 1.00 60.53 98 ALA A O 1
ATOM 730 N N . ALA A 1 99 ? 21.068 12.118 -0.119 1.00 48.56 99 ALA A N 1
ATOM 731 C CA . ALA A 1 99 ? 20.599 13.447 0.269 1.00 48.56 99 ALA A CA 1
ATOM 732 C C . ALA A 1 99 ? 21.270 14.563 -0.546 1.00 48.56 99 ALA A C 1
ATOM 734 O O . ALA A 1 99 ? 22.470 14.414 -0.879 1.00 48.56 99 ALA A O 1
#

Sequence (99 aa):
TATGAVLVNVCAKKIVAAKGSVAYNVVDHSEEGITLGENEVRVGVFTLDKDRPYFEMRSNVAEIDGGKVFKDRVCGNAMSFSEVYDLNHGVDVTACGAA

pLDDT: mean 91.13, std 9.38, range [48.56, 97.81]

Nearest PDB structures (foldseek):
  8roa-assembly2_C  TM=6.434E-01  e=5.304E+00  Homo sapiens
  8ro7-assembly1_A  TM=4.893E-01  e=3.827E+00  Homo sapiens
  8ro6-assembly1_A  TM=4.947E-01  e=4.969E+00  Homo sapiens
  8rob-assembly1_A  TM=4.217E-01  e=6.888E+00  Homo sapiens
  2v7q-assembly1_G  TM=2.281E-01  e=4.361E+00  Bos taurus

Organism: NCBI:txid89044

Mean predicted aligned error: 4.17 Å

Solvent-accessible surface area (backbone atoms only 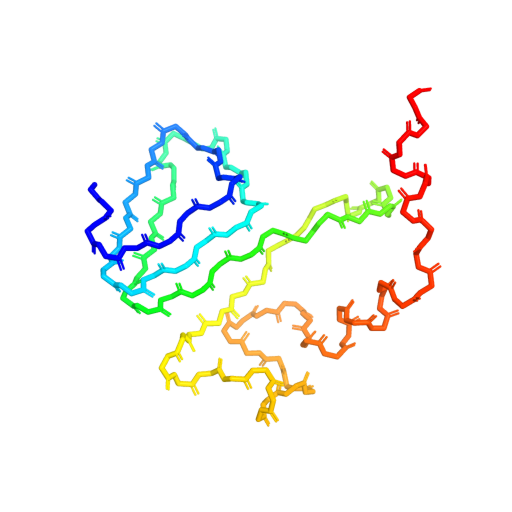— not comparable to full-atom values): 5689 Å² total; per-residue (Å²): 96,57,62,68,37,49,78,42,71,64,47,49,78,32,68,38,33,29,46,56,12,35,36,33,51,35,77,43,87,50,85,79,33,46,77,43,51,69,24,27,30,42,35,38,46,76,47,93,44,86,92,52,44,60,51,72,45,50,47,26,76,85,82,50,48,65,91,78,47,28,78,46,65,44,86,83,30,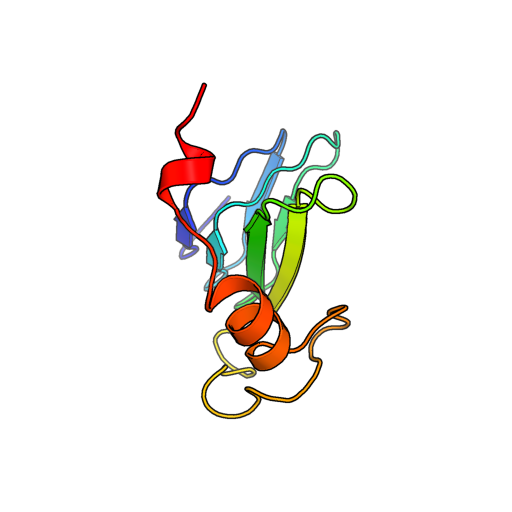95,55,22,59,46,56,53,46,63,69,50,71,81,60,65,72,67,69,78,68,68,124

Secondary structure (DSSP, 8-state):
-BTT-EEES-B-S-EEE-TT-EEES-B--SSS-EEE-TTEEEEEEE-S-SS-SEEEEEEETTTB-TTTSTTS--TT-SS-HHHHHHHHTT--GGGGS--

Foldseek 3Di:
DAVQEAEECEAWCDEAHDHLEYEYVHYDDDNVTDHYDHQKYKYWDADPDPVDRIDIDIDGNPPGDCVVQQQPRPPVDPGGVVRSCVRCVPDDPVVVVPD

Radius of gyration: 14.32 Å; Cα contacts (8 Å, |Δi|>4): 180; chains: 1; bounding box: 34×33×30 Å